Protein AF-A0A2A6DWW1-F1 (afdb_monomer_lite)

Structure (mmCIF, N/CA/C/O backbone):
data_AF-A0A2A6DWW1-F1
#
_entry.id   AF-A0A2A6DWW1-F1
#
loop_
_atom_site.group_PDB
_atom_site.id
_atom_site.type_symbol
_atom_site.label_atom_id
_atom_site.label_alt_id
_atom_site.label_comp_id
_atom_site.label_asym_id
_atom_site.label_entity_id
_atom_site.label_seq_id
_atom_site.pdbx_PDB_ins_code
_atom_site.Cartn_x
_atom_site.Cartn_y
_atom_site.Cartn_z
_atom_site.occupancy
_atom_site.B_iso_or_equiv
_atom_site.auth_seq_id
_atom_site.auth_comp_id
_atom_site.auth_asym_id
_atom_site.auth_atom_id
_atom_site.pdbx_PDB_model_num
ATOM 1 N N . MET A 1 1 ? 14.209 -1.188 26.964 1.00 27.38 1 MET A N 1
ATOM 2 C CA . MET A 1 1 ? 13.267 -0.094 26.654 1.00 27.38 1 MET A CA 1
ATOM 3 C C . MET A 1 1 ? 13.079 -0.089 25.148 1.00 27.38 1 MET A C 1
ATOM 5 O O . MET A 1 1 ? 14.026 0.228 24.441 1.00 27.38 1 MET A O 1
ATOM 9 N N . THR A 1 2 ? 11.933 -0.554 24.656 1.00 28.84 2 THR A N 1
ATOM 10 C CA . THR A 1 2 ? 11.608 -0.532 23.223 1.00 28.84 2 THR A CA 1
ATOM 11 C C . THR A 1 2 ? 10.988 0.826 22.931 1.00 28.84 2 THR A C 1
ATOM 13 O O . THR A 1 2 ? 9.906 1.120 23.433 1.00 28.84 2 THR A O 1
ATOM 16 N N . TYR A 1 3 ? 11.689 1.683 22.194 1.00 28.31 3 TYR A N 1
ATOM 17 C CA . TYR A 1 3 ? 11.130 2.955 21.747 1.00 28.31 3 TYR A CA 1
ATOM 18 C C . TYR A 1 3 ? 10.155 2.660 20.606 1.00 28.31 3 TYR A C 1
ATOM 20 O O . TYR A 1 3 ? 10.575 2.318 19.502 1.00 28.31 3 TYR A O 1
ATOM 28 N N . ILE A 1 4 ? 8.853 2.739 20.884 1.00 37.09 4 ILE A N 1
ATOM 29 C CA . ILE A 1 4 ? 7.833 2.733 19.835 1.00 37.09 4 ILE A CA 1
ATOM 30 C C . ILE A 1 4 ? 7.840 4.140 19.242 1.00 37.09 4 ILE A C 1
ATOM 32 O O . ILE A 1 4 ? 7.289 5.072 19.822 1.00 37.09 4 ILE A O 1
ATOM 36 N N . ASN A 1 5 ? 8.524 4.301 18.112 1.00 36.53 5 ASN A N 1
ATOM 37 C CA . ASN A 1 5 ? 8.425 5.520 17.324 1.00 36.53 5 ASN A CA 1
ATOM 38 C C . ASN A 1 5 ? 7.140 5.433 16.503 1.00 36.53 5 ASN A C 1
ATOM 40 O O . ASN A 1 5 ? 7.079 4.709 15.507 1.00 36.53 5 ASN A O 1
ATOM 44 N N . PHE A 1 6 ? 6.117 6.172 16.923 1.00 41.03 6 PHE A N 1
ATOM 45 C CA . PHE A 1 6 ? 4.986 6.472 16.058 1.00 41.03 6 PHE A CA 1
ATOM 46 C C . PHE A 1 6 ? 5.490 7.448 14.998 1.00 41.03 6 PHE A C 1
ATOM 48 O O . PHE A 1 6 ? 5.808 8.598 15.296 1.00 41.03 6 PHE A O 1
ATOM 55 N N . HIS A 1 7 ? 5.629 6.982 13.760 1.00 44.03 7 HIS A N 1
ATOM 56 C CA . HIS A 1 7 ? 5.678 7.922 12.648 1.00 44.03 7 HIS A CA 1
ATOM 57 C C . HIS A 1 7 ? 4.286 8.571 12.572 1.00 44.03 7 HIS A C 1
ATOM 59 O O . HIS A 1 7 ? 3.311 7.846 12.790 1.00 44.03 7 HIS A O 1
ATOM 65 N N . PRO A 1 8 ? 4.154 9.887 12.320 1.00 43.19 8 PRO A N 1
ATOM 66 C CA . PRO A 1 8 ? 2.855 10.546 12.214 1.00 43.19 8 PRO A CA 1
ATOM 67 C C . PRO A 1 8 ? 2.136 10.080 10.939 1.00 43.19 8 PRO A C 1
ATOM 69 O O . PRO A 1 8 ? 2.098 10.771 9.933 1.00 43.19 8 PRO A O 1
ATOM 72 N N . PHE A 1 9 ? 1.628 8.856 10.968 1.00 53.28 9 PHE A N 1
ATOM 73 C CA . PHE A 1 9 ? 0.635 8.322 10.056 1.00 53.28 9 PHE A CA 1
ATOM 74 C C . PHE A 1 9 ? -0.582 8.085 10.932 1.00 53.28 9 PHE A C 1
ATOM 76 O O . PHE A 1 9 ? -0.636 7.084 11.637 1.00 53.28 9 PHE A O 1
ATOM 83 N N . ALA A 1 10 ? -1.477 9.066 10.972 1.00 58.06 10 ALA A N 1
ATOM 84 C CA . ALA A 1 10 ? -2.781 8.948 11.597 1.00 58.06 10 ALA A CA 1
ATOM 85 C C . ALA A 1 10 ? -3.801 9.176 10.484 1.00 58.06 10 ALA A C 1
ATOM 87 O O . ALA A 1 10 ? -4.025 10.319 10.094 1.00 58.06 10 ALA A O 1
ATOM 88 N N . SER A 1 11 ? -4.356 8.097 9.931 1.00 62.00 11 SER A N 1
ATOM 89 C CA . SER A 1 11 ? -5.594 8.220 9.157 1.00 62.00 11 SER A CA 1
ATOM 90 C C . SER A 1 11 ? -6.763 8.148 10.134 1.00 62.00 11 SER A C 1
ATOM 92 O O . SER A 1 11 ? -6.712 7.408 11.124 1.00 62.00 11 SER A O 1
ATOM 94 N N . PHE A 1 12 ? -7.779 8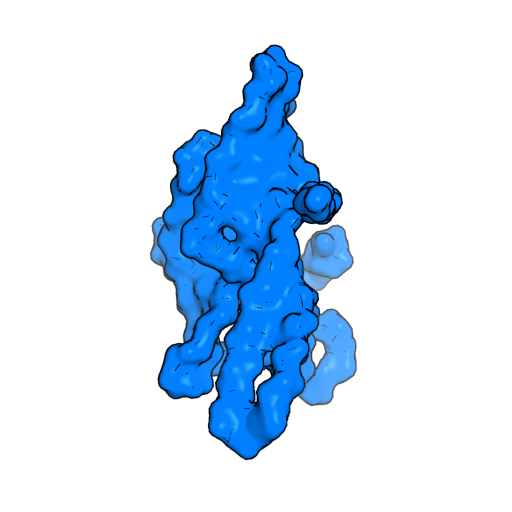.968 9.891 1.00 62.53 12 PHE A N 1
ATOM 95 C CA . PHE A 1 12 ? -8.978 9.034 10.708 1.00 62.53 12 PHE A CA 1
ATOM 96 C C . PHE A 1 12 ? -10.164 8.587 9.868 1.00 62.53 12 PHE A C 1
ATOM 98 O O . PHE A 1 12 ? -10.459 9.190 8.839 1.00 62.53 12 PHE A O 1
ATOM 105 N N . TYR A 1 13 ? -10.848 7.543 10.323 1.00 70.38 13 TYR A N 1
ATOM 106 C CA . TYR A 1 13 ? -12.074 7.071 9.696 1.00 70.38 13 TYR A CA 1
ATOM 107 C C . TYR A 1 13 ? -13.157 6.925 10.758 1.00 70.38 13 TYR A C 1
ATOM 109 O O . TYR A 1 13 ? -13.051 6.091 11.656 1.00 70.38 13 TYR A O 1
ATOM 117 N N . GLU A 1 14 ? -14.185 7.766 10.665 1.00 82.12 14 GLU A N 1
ATOM 118 C CA . GLU A 1 14 ? -15.291 7.864 11.625 1.00 82.12 14 GLU A CA 1
ATOM 119 C C . GLU A 1 14 ? -14.855 8.119 13.077 1.00 82.12 14 GLU A C 1
ATOM 121 O O . GLU A 1 14 ? -14.795 9.266 13.492 1.00 82.12 14 GLU A O 1
ATOM 126 N N . ASN A 1 15 ? -14.594 7.072 13.866 1.00 82.62 15 ASN A N 1
ATOM 127 C CA . ASN A 1 15 ? -14.126 7.153 15.258 1.00 82.62 15 ASN A CA 1
ATOM 128 C C . ASN A 1 15 ? -12.814 6.380 15.481 1.00 82.62 15 ASN A C 1
ATOM 130 O O . ASN A 1 15 ? -12.377 6.206 16.625 1.00 82.62 15 ASN A O 1
ATOM 134 N N . LEU A 1 16 ? -12.211 5.884 14.400 1.00 82.88 16 LEU A N 1
ATOM 135 C CA . LEU A 1 16 ? -11.033 5.033 14.409 1.00 82.88 16 LEU A CA 1
ATOM 136 C C . LEU A 1 16 ? -9.800 5.855 14.046 1.00 82.88 16 LEU A C 1
ATOM 138 O O . LEU A 1 16 ? -9.753 6.503 12.999 1.00 82.88 16 LEU A O 1
ATOM 142 N N . PHE A 1 17 ? -8.780 5.775 14.894 1.00 84.00 17 PHE A N 1
ATOM 143 C CA . PHE A 1 17 ? -7.445 6.258 14.568 1.00 84.00 17 PHE A CA 1
ATOM 144 C C . PHE A 1 17 ? -6.587 5.094 14.081 1.00 84.00 17 PHE A C 1
ATOM 146 O O . PHE A 1 17 ? -6.446 4.091 14.783 1.00 84.00 17 PHE A O 1
ATOM 153 N N . ILE A 1 18 ? -6.000 5.236 12.897 1.00 83.88 18 ILE A N 1
ATOM 154 C CA . ILE A 1 18 ? -5.190 4.203 12.248 1.00 83.88 18 ILE A CA 1
ATOM 155 C C . ILE A 1 18 ? -3.729 4.643 12.263 1.00 83.88 18 ILE A C 1
ATOM 157 O O . ILE A 1 18 ? -3.391 5.672 11.681 1.00 83.88 18 ILE A O 1
ATOM 161 N N . PHE A 1 19 ? -2.862 3.842 12.882 1.00 84.06 19 PHE A N 1
ATOM 162 C CA . PHE A 1 19 ? -1.429 4.101 12.988 1.00 84.06 19 PHE A CA 1
ATOM 163 C C . PHE A 1 19 ? -0.585 2.970 12.419 1.00 84.06 19 PHE A C 1
ATOM 165 O O . PHE A 1 19 ? -0.917 1.793 12.542 1.00 84.06 19 PHE A O 1
ATOM 172 N N . LEU A 1 20 ? 0.587 3.324 11.897 1.00 83.19 20 LEU A N 1
ATOM 173 C CA . LEU A 1 20 ? 1.627 2.356 11.567 1.00 83.19 20 LEU A CA 1
ATOM 174 C C . LEU A 1 20 ? 2.635 2.251 12.702 1.00 83.19 20 LEU A C 1
ATOM 176 O O . LEU A 1 20 ? 3.325 3.214 13.050 1.00 83.19 20 LEU A O 1
ATOM 180 N N . LYS A 1 21 ? 2.773 1.044 13.244 1.00 85.38 21 LYS A N 1
ATOM 181 C CA . LYS A 1 21 ? 3.811 0.735 14.217 1.00 85.38 21 LYS A CA 1
ATOM 182 C C . LYS A 1 21 ? 5.122 0.477 13.486 1.00 85.38 21 LYS A C 1
ATOM 184 O O . LYS A 1 21 ? 5.220 -0.439 12.665 1.00 85.38 21 LYS A O 1
ATOM 189 N N . ARG A 1 22 ? 6.142 1.266 13.819 1.00 82.12 22 ARG A N 1
ATOM 190 C CA . ARG A 1 22 ? 7.506 1.100 13.320 1.00 82.12 22 ARG A CA 1
ATOM 191 C C . ARG A 1 22 ? 8.406 0.582 14.435 1.00 82.12 22 ARG A C 1
ATOM 193 O O . ARG A 1 22 ? 8.411 1.127 15.537 1.00 82.12 22 ARG A O 1
ATOM 200 N N . GLU A 1 23 ? 9.184 -0.451 14.147 1.00 81.25 23 GLU A N 1
ATOM 201 C CA . GLU A 1 23 ? 10.102 -1.069 15.106 1.00 81.25 23 GLU A CA 1
ATOM 202 C C . GLU A 1 23 ? 11.516 -1.149 14.528 1.00 81.25 23 GLU A C 1
ATOM 204 O O . GLU A 1 23 ? 11.714 -1.214 13.311 1.00 81.25 23 GLU A O 1
ATOM 209 N N . SER A 1 24 ? 12.515 -1.115 15.413 1.00 74.56 24 SER A N 1
ATOM 210 C CA . SER A 1 24 ? 13.907 -1.339 15.033 1.00 74.56 24 SER A CA 1
ATOM 211 C C . SER A 1 24 ? 14.101 -2.800 14.638 1.00 74.56 24 SER A C 1
ATOM 213 O O . SER A 1 24 ? 13.887 -3.702 15.449 1.00 74.56 24 SER A O 1
ATOM 215 N N . MET A 1 25 ? 14.544 -3.024 13.411 1.00 67.56 25 MET A N 1
ATOM 216 C CA . MET A 1 25 ? 14.957 -4.317 12.898 1.00 67.56 25 MET A CA 1
ATOM 217 C C . MET A 1 25 ? 16.480 -4.427 12.924 1.00 67.56 25 MET A C 1
ATOM 219 O O . MET A 1 25 ? 17.204 -3.473 12.623 1.00 67.56 25 MET A O 1
ATOM 223 N N . HIS A 1 26 ? 16.960 -5.609 13.296 1.00 61.16 26 HIS A N 1
ATOM 224 C CA . HIS A 1 26 ? 18.376 -5.945 13.303 1.00 61.16 26 HIS A CA 1
ATOM 225 C C . HIS A 1 26 ? 18.646 -6.944 12.189 1.00 61.16 26 HIS A C 1
ATOM 227 O O . HIS A 1 26 ? 18.130 -8.059 12.224 1.00 61.16 26 HIS A O 1
ATOM 233 N N . GLU A 1 27 ? 19.468 -6.553 11.223 1.00 53.31 27 GLU A N 1
ATOM 234 C CA . GLU A 1 27 ? 19.976 -7.475 10.217 1.00 53.31 27 GLU A CA 1
ATOM 235 C C . GLU A 1 27 ? 21.439 -7.786 10.536 1.00 53.31 27 GLU A C 1
ATOM 237 O O . GLU A 1 27 ? 22.264 -6.884 10.702 1.00 53.31 27 GLU A O 1
ATOM 242 N N . PHE A 1 28 ? 21.753 -9.072 10.685 1.00 48.09 28 PHE A N 1
ATOM 243 C CA . PHE A 1 28 ? 23.118 -9.536 10.890 1.00 48.09 28 PHE A CA 1
ATOM 244 C C . PHE A 1 28 ? 23.705 -9.901 9.532 1.00 48.09 28 PHE A C 1
ATOM 246 O O . PHE A 1 28 ? 23.312 -10.902 8.936 1.00 48.09 28 PHE A O 1
ATOM 253 N N . GLN A 1 29 ? 24.658 -9.111 9.044 1.00 47.81 29 GLN A N 1
ATOM 254 C CA . GLN A 1 29 ? 25.458 -9.526 7.898 1.00 47.81 29 GLN A CA 1
ATOM 255 C C . GLN A 1 29 ? 26.644 -10.351 8.393 1.00 47.81 29 GLN A C 1
ATOM 257 O O . GLN A 1 29 ? 27.608 -9.815 8.940 1.00 47.81 29 GLN A O 1
ATOM 262 N N . ASP A 1 30 ? 26.558 -11.669 8.212 1.00 45.38 30 ASP A N 1
ATOM 263 C CA . ASP A 1 30 ? 27.684 -12.570 8.443 1.00 45.38 30 ASP A CA 1
ATOM 264 C C . ASP A 1 30 ? 28.636 -12.497 7.245 1.00 45.38 30 ASP A C 1
ATOM 266 O O . ASP A 1 30 ? 28.407 -13.076 6.178 1.00 45.38 30 ASP A O 1
ATOM 270 N N . ASN A 1 31 ? 29.685 -11.693 7.391 1.00 47.69 31 ASN A N 1
ATOM 271 C CA . ASN A 1 31 ? 30.646 -11.448 6.330 1.00 47.69 31 ASN A CA 1
ATOM 272 C C . ASN A 1 31 ? 31.681 -12.582 6.328 1.00 47.69 31 ASN A C 1
ATOM 274 O O . ASN A 1 31 ? 32.747 -12.471 6.930 1.00 47.69 31 ASN A O 1
ATOM 278 N N . LYS A 1 32 ? 31.364 -13.691 5.648 1.00 52.09 32 LYS A N 1
ATOM 279 C CA . LYS A 1 32 ? 32.125 -14.958 5.695 1.00 52.09 32 LYS A CA 1
ATOM 280 C C . LYS A 1 32 ? 33.618 -14.880 5.321 1.00 52.09 32 LYS A C 1
ATOM 282 O O . LYS A 1 32 ? 34.312 -15.875 5.487 1.00 52.09 32 LYS A O 1
ATOM 287 N N . ASN A 1 33 ? 34.129 -13.743 4.834 1.00 49.50 33 ASN A N 1
ATOM 288 C CA . ASN A 1 33 ? 35.476 -13.646 4.257 1.00 49.50 33 ASN A CA 1
ATOM 289 C C . ASN A 1 33 ? 36.429 -12.604 4.872 1.00 49.50 33 ASN A C 1
ATOM 291 O O . ASN A 1 33 ? 37.549 -12.484 4.377 1.00 49.50 33 ASN A O 1
ATOM 295 N N . ARG A 1 34 ? 36.073 -11.868 5.936 1.00 44.03 34 ARG A N 1
ATOM 296 C CA . ARG A 1 34 ? 37.025 -11.010 6.683 1.00 44.03 34 ARG A CA 1
ATOM 297 C C . ARG A 1 34 ? 36.646 -10.953 8.164 1.00 44.03 34 ARG A C 1
ATOM 299 O O . ARG A 1 34 ? 35.495 -11.203 8.489 1.00 44.03 34 ARG A O 1
ATOM 306 N N . ILE A 1 35 ? 37.636 -10.655 9.021 1.00 44.75 35 ILE A N 1
ATOM 307 C CA . ILE A 1 35 ? 37.548 -10.457 10.488 1.00 44.75 35 ILE A CA 1
ATOM 308 C C . ILE A 1 35 ? 36.124 -10.044 10.899 1.00 44.75 35 ILE A C 1
ATOM 310 O O . ILE A 1 35 ? 35.629 -9.084 10.304 1.00 44.75 35 ILE A O 1
ATOM 314 N N . PRO A 1 36 ? 35.477 -10.715 11.877 1.00 43.25 36 PRO A N 1
ATOM 315 C CA . PRO A 1 36 ? 34.067 -10.517 12.198 1.00 43.25 36 PRO A CA 1
ATOM 316 C C . PRO A 1 36 ? 33.855 -9.137 12.823 1.00 43.25 36 PRO A C 1
ATOM 318 O O . PRO A 1 36 ? 33.758 -8.970 14.036 1.00 43.25 36 PRO A O 1
ATOM 321 N N . LEU A 1 37 ? 33.797 -8.114 11.978 1.00 40.22 37 LEU A N 1
ATOM 322 C CA . LEU A 1 37 ? 33.233 -6.830 12.319 1.00 40.22 37 LEU A CA 1
ATOM 323 C C . LEU A 1 37 ? 31.723 -7.050 12.276 1.00 40.22 37 LEU A C 1
ATOM 325 O O . LEU A 1 37 ? 31.119 -7.059 11.205 1.00 40.22 37 LEU A O 1
ATOM 329 N N . ILE A 1 38 ? 31.118 -7.300 13.438 1.00 46.12 38 ILE A N 1
ATOM 330 C CA . ILE A 1 38 ? 29.659 -7.319 13.564 1.00 46.12 38 ILE A CA 1
ATOM 331 C C . ILE A 1 38 ? 29.192 -5.879 13.351 1.00 46.12 38 ILE A C 1
ATOM 333 O O . ILE A 1 38 ? 29.087 -5.091 14.292 1.00 46.12 38 ILE A O 1
ATOM 337 N N . ILE A 1 39 ? 28.946 -5.515 12.097 1.00 46.75 39 ILE A N 1
ATOM 338 C CA . ILE A 1 39 ? 28.282 -4.265 11.756 1.00 46.75 39 ILE A CA 1
ATOM 339 C C . ILE A 1 39 ? 26.804 -4.491 12.062 1.00 46.75 39 ILE A C 1
ATOM 341 O O . ILE A 1 39 ? 26.092 -5.159 11.317 1.00 46.75 39 ILE A O 1
ATOM 345 N N . ARG A 1 40 ? 26.350 -3.976 13.208 1.00 45.19 40 ARG A N 1
ATOM 346 C CA . ARG A 1 40 ? 24.920 -3.872 13.497 1.00 45.19 40 ARG A CA 1
ATOM 347 C C . ARG A 1 40 ? 24.377 -2.682 12.732 1.00 45.19 40 ARG A C 1
ATOM 349 O O . ARG A 1 40 ? 24.487 -1.550 13.198 1.00 45.19 40 ARG A O 1
ATOM 356 N N . THR A 1 41 ? 23.765 -2.939 11.589 1.00 50.38 41 THR A N 1
ATOM 357 C CA . THR A 1 41 ? 22.955 -1.915 10.941 1.00 50.38 41 THR A CA 1
ATOM 358 C C . THR A 1 41 ? 21.561 -1.959 11.558 1.00 50.38 41 THR A C 1
ATOM 360 O O . THR A 1 41 ? 20.889 -2.990 11.537 1.00 50.38 41 THR A O 1
ATOM 363 N N . ILE A 1 42 ? 21.154 -0.858 12.195 1.00 54.19 42 ILE A N 1
ATOM 364 C CA . ILE A 1 42 ? 19.796 -0.696 12.718 1.00 54.19 42 ILE A CA 1
ATOM 365 C C . ILE A 1 42 ? 18.965 -0.089 11.597 1.00 54.19 42 ILE A C 1
ATOM 367 O O . ILE A 1 42 ? 19.200 1.049 11.195 1.00 54.19 42 ILE A O 1
ATOM 371 N N . PHE A 1 43 ? 17.985 -0.843 11.117 1.00 67.94 43 PHE A N 1
ATOM 372 C CA . PHE A 1 43 ? 16.964 -0.336 10.211 1.00 67.94 43 PHE A CA 1
ATOM 373 C C . PHE A 1 43 ? 15.644 -0.230 10.967 1.00 67.94 43 PHE A C 1
ATOM 375 O O . PHE A 1 43 ? 15.462 -0.865 12.000 1.00 67.94 43 PHE A O 1
ATOM 382 N N . TYR A 1 44 ? 14.708 0.575 10.479 1.00 68.62 44 TYR A N 1
ATOM 383 C CA . TYR A 1 44 ? 13.380 0.677 11.078 1.00 68.62 44 TYR A CA 1
ATOM 384 C C . TYR A 1 44 ? 12.332 0.301 10.040 1.00 68.62 44 TYR A C 1
ATOM 386 O O . TYR A 1 44 ? 12.202 1.003 9.033 1.00 68.62 44 TYR A O 1
ATOM 394 N N . GLY A 1 45 ? 11.578 -0.762 10.311 1.00 75.19 45 GLY A N 1
ATOM 395 C CA . GLY A 1 45 ? 10.529 -1.284 9.437 1.00 75.19 45 GLY A CA 1
ATOM 396 C C . GLY A 1 45 ? 9.149 -1.138 10.067 1.00 75.19 45 GLY A C 1
ATOM 397 O O . GLY A 1 45 ? 9.016 -1.147 11.292 1.00 75.19 45 GLY A O 1
ATOM 398 N N . TYR A 1 46 ? 8.122 -0.994 9.235 1.00 82.69 46 TYR A N 1
ATOM 399 C CA . TYR A 1 46 ? 6.738 -1.074 9.696 1.00 82.69 46 TYR A CA 1
ATOM 400 C C . TYR A 1 46 ? 6.379 -2.540 9.956 1.00 82.69 46 TYR A C 1
ATOM 402 O O . TYR A 1 46 ? 6.599 -3.389 9.092 1.00 82.69 46 TYR A O 1
ATOM 410 N N . THR A 1 47 ? 5.871 -2.844 11.152 1.00 85.12 47 THR A N 1
ATOM 411 C CA . THR A 1 47 ? 5.615 -4.228 11.600 1.00 85.12 47 THR A CA 1
ATOM 412 C C . THR A 1 47 ? 4.148 -4.534 11.830 1.00 85.12 47 THR A C 1
ATOM 414 O O . THR A 1 47 ? 3.743 -5.693 11.787 1.00 85.12 47 THR A O 1
ATOM 417 N N . SER A 1 48 ? 3.331 -3.517 12.087 1.00 87.62 48 SER A N 1
ATOM 418 C CA . SER A 1 48 ? 1.897 -3.699 12.303 1.00 87.62 48 SER A CA 1
ATOM 419 C C . SER A 1 48 ? 1.120 -2.414 12.073 1.00 87.62 48 SER A C 1
ATOM 421 O O . SER A 1 48 ? 1.680 -1.317 12.121 1.00 87.62 48 SER A O 1
ATOM 423 N N . ILE A 1 49 ? -0.177 -2.581 11.851 1.00 87.19 49 ILE A N 1
ATOM 424 C CA . ILE A 1 49 ? -1.174 -1.518 11.855 1.00 87.19 49 ILE A CA 1
ATOM 425 C C . ILE A 1 49 ? -1.881 -1.563 13.211 1.00 87.19 49 ILE A C 1
ATOM 427 O O . ILE A 1 49 ? -2.222 -2.637 13.708 1.00 87.19 49 ILE A O 1
ATOM 431 N N . LEU A 1 50 ? -2.058 -0.401 13.827 1.00 88.88 50 LEU A N 1
ATOM 432 C CA . LEU A 1 50 ? -2.776 -0.214 15.080 1.00 88.88 50 LEU A CA 1
ATOM 433 C C . LEU A 1 50 ? -4.048 0.573 14.789 1.00 88.88 50 LEU A C 1
ATOM 435 O O . LEU A 1 50 ? -3.973 1.675 14.254 1.00 88.88 50 LEU A O 1
ATOM 439 N N . LEU A 1 51 ? -5.191 0.023 15.171 1.00 88.12 51 LEU A N 1
ATOM 440 C CA . LEU A 1 51 ? -6.472 0.711 15.159 1.00 88.12 51 LEU A CA 1
ATOM 441 C C . LEU A 1 51 ? -6.870 1.021 16.588 1.00 88.12 51 LEU A C 1
ATOM 443 O O . LEU A 1 51 ? -6.869 0.134 17.438 1.00 88.12 51 LEU A O 1
ATOM 447 N N . ILE A 1 52 ? -7.211 2.277 16.843 1.00 88.44 52 ILE A N 1
ATOM 448 C CA . ILE A 1 52 ? -7.693 2.737 18.140 1.00 88.44 52 ILE A CA 1
ATOM 449 C C . ILE A 1 52 ? -9.134 3.207 17.964 1.00 88.44 52 ILE A C 1
ATOM 451 O O . ILE A 1 52 ? -9.375 4.219 17.305 1.00 88.44 52 ILE A O 1
ATOM 455 N N . ASP A 1 53 ? -10.079 2.477 18.558 1.00 87.44 53 ASP A N 1
ATOM 456 C CA . ASP A 1 53 ? -11.480 2.889 18.654 1.00 87.44 53 ASP A CA 1
ATOM 457 C C . ASP A 1 53 ? -11.615 3.890 19.800 1.00 87.44 53 ASP A C 1
ATOM 459 O O . ASP A 1 53 ? -11.521 3.542 20.980 1.00 87.44 53 ASP A O 1
ATOM 463 N N . SER A 1 54 ? -11.807 5.159 19.447 1.00 84.75 54 SER A N 1
ATOM 464 C CA . SER A 1 54 ? -11.878 6.249 20.420 1.00 84.75 54 SER A CA 1
ATOM 465 C C . SER A 1 54 ? -13.137 6.233 21.286 1.00 84.75 54 SER A C 1
ATOM 467 O O . SER A 1 54 ? -13.122 6.811 22.372 1.00 84.75 54 SER A O 1
ATOM 469 N N . GLN A 1 55 ? -14.205 5.555 20.856 1.00 87.56 55 GLN A N 1
ATOM 470 C CA . GLN A 1 55 ? -15.433 5.433 21.641 1.00 87.56 55 GLN A CA 1
ATOM 471 C C . GLN A 1 55 ? -15.341 4.297 22.655 1.00 87.56 55 GLN A C 1
ATOM 473 O O . GLN A 1 55 ? -15.825 4.431 23.779 1.00 87.56 55 GLN A O 1
ATOM 478 N N . LYS A 1 56 ? -14.714 3.182 22.269 1.00 87.62 56 LYS A N 1
ATOM 479 C CA . LYS A 1 56 ? -14.577 2.000 23.135 1.00 87.62 56 LYS A CA 1
ATOM 480 C C . LYS A 1 56 ? -13.292 1.994 23.957 1.00 87.62 56 LYS A C 1
ATOM 482 O O . LYS A 1 56 ? -13.200 1.254 24.932 1.00 87.62 56 LYS A O 1
ATOM 487 N N . GLY A 1 57 ? -12.303 2.804 23.579 1.00 86.69 57 GLY A N 1
ATOM 488 C CA . GLY A 1 57 ? -10.963 2.765 24.164 1.00 86.69 57 GLY A CA 1
ATOM 489 C C . GLY A 1 57 ? -10.210 1.471 23.841 1.00 86.69 57 GLY A C 1
ATOM 490 O O . GLY A 1 57 ? -9.310 1.081 24.584 1.00 86.69 57 GLY A O 1
ATOM 491 N N . GLU A 1 58 ? -10.591 0.784 22.763 1.00 89.12 58 GLU A N 1
ATOM 492 C CA . GLU A 1 58 ? -10.008 -0.494 22.356 1.00 89.12 58 GLU A CA 1
ATOM 493 C C . GLU A 1 58 ? -8.875 -0.279 21.353 1.00 89.12 58 GLU A C 1
ATOM 495 O O . GLU A 1 58 ? -8.957 0.578 20.473 1.00 89.12 58 GLU A O 1
ATOM 500 N N . ILE A 1 59 ? -7.816 -1.083 21.480 1.00 89.75 59 ILE A N 1
ATOM 501 C CA . ILE A 1 59 ? -6.700 -1.108 20.534 1.00 89.75 59 ILE A CA 1
ATOM 502 C C . ILE A 1 59 ? -6.688 -2.469 19.849 1.00 89.75 59 ILE A C 1
ATOM 504 O O . ILE A 1 59 ? -6.515 -3.501 20.499 1.00 89.75 59 ILE A O 1
ATOM 508 N N . ILE A 1 60 ? -6.824 -2.460 18.529 1.00 89.31 60 ILE A N 1
ATOM 509 C CA . ILE A 1 60 ? -6.716 -3.634 17.668 1.00 89.31 60 ILE A CA 1
ATOM 510 C C . ILE A 1 60 ? -5.384 -3.542 16.927 1.00 89.31 60 ILE A C 1
ATOM 512 O O . ILE A 1 60 ? -5.037 -2.498 16.379 1.00 89.31 60 ILE A O 1
ATOM 516 N N . GLN A 1 61 ? -4.616 -4.629 16.913 1.00 90.44 61 GLN A N 1
ATOM 517 C CA . GLN A 1 61 ? -3.332 -4.681 16.221 1.00 90.44 61 GLN A CA 1
ATOM 518 C C . GLN A 1 61 ? -3.356 -5.750 15.134 1.00 90.44 61 GLN A C 1
ATOM 520 O O . GLN A 1 61 ? -3.545 -6.932 15.418 1.00 90.44 61 GLN A O 1
ATOM 525 N N . PHE A 1 62 ? -3.063 -5.337 13.904 1.00 89.69 62 PHE A N 1
ATOM 526 C CA . PHE A 1 62 ? -2.892 -6.229 12.768 1.00 89.69 62 PHE A CA 1
ATOM 527 C C . PHE A 1 62 ? -1.405 -6.349 12.410 1.00 89.69 62 PHE A C 1
ATOM 529 O O . PHE A 1 62 ? -0.794 -5.362 11.987 1.00 89.69 62 PHE A O 1
ATOM 536 N N . PRO A 1 63 ? -0.773 -7.524 12.585 1.00 87.12 63 PRO A N 1
ATOM 537 C CA . PRO A 1 63 ? 0.610 -7.722 12.172 1.00 87.12 63 PRO A CA 1
ATOM 538 C C . PRO A 1 63 ? 0.721 -7.700 10.645 1.00 87.12 63 PRO A C 1
ATOM 540 O O . PRO A 1 63 ? 0.001 -8.417 9.945 1.00 87.12 63 PRO A O 1
ATOM 543 N N . LEU A 1 64 ? 1.661 -6.911 10.122 1.00 83.94 64 LEU A N 1
ATOM 544 C CA . LEU A 1 64 ? 1.955 -6.912 8.694 1.00 83.94 64 LEU A CA 1
ATOM 545 C C . LEU A 1 64 ? 2.679 -8.212 8.344 1.00 83.94 64 LEU A C 1
ATOM 547 O O . LEU A 1 64 ? 3.732 -8.531 8.894 1.00 83.94 64 LEU A O 1
ATOM 551 N N . ARG A 1 65 ? 2.131 -8.965 7.386 1.00 82.81 65 ARG A N 1
ATOM 552 C CA . ARG A 1 65 ? 2.742 -10.220 6.909 1.00 82.81 65 ARG A CA 1
ATOM 553 C C . ARG A 1 65 ? 4.048 -9.990 6.151 1.00 82.81 65 ARG A C 1
ATOM 555 O O . ARG A 1 65 ? 4.814 -10.927 5.935 1.00 82.81 65 ARG A O 1
ATOM 562 N N . ARG A 1 66 ? 4.275 -8.762 5.685 1.00 84.56 66 ARG A N 1
ATOM 563 C CA . ARG A 1 66 ? 5.423 -8.364 4.874 1.00 84.56 66 ARG A CA 1
ATOM 564 C C . ARG A 1 66 ? 5.887 -6.982 5.314 1.00 84.56 66 ARG A C 1
ATOM 566 O O . ARG A 1 66 ? 5.057 -6.143 5.642 1.00 84.56 66 ARG A O 1
ATOM 573 N N . VAL A 1 67 ? 7.196 -6.749 5.296 1.00 83.75 67 VAL A N 1
ATOM 574 C CA . VAL A 1 67 ? 7.770 -5.444 5.647 1.00 83.75 67 VAL A CA 1
ATOM 575 C C . VAL A 1 67 ? 7.700 -4.536 4.416 1.00 83.75 67 VAL A C 1
ATOM 577 O O . VAL A 1 67 ? 8.355 -4.846 3.418 1.00 83.75 67 VAL A O 1
ATOM 580 N N . PRO A 1 68 ? 6.908 -3.453 4.444 1.00 84.62 68 PRO A N 1
ATOM 581 C CA . PRO A 1 68 ? 6.785 -2.556 3.306 1.00 84.62 68 PRO A CA 1
ATOM 582 C C . PRO A 1 68 ? 8.044 -1.701 3.138 1.00 84.62 68 PRO A C 1
ATOM 584 O O . PRO A 1 68 ? 8.659 -1.275 4.118 1.00 84.62 68 PRO A O 1
ATOM 587 N N . ASN A 1 69 ? 8.412 -1.420 1.887 1.00 79.44 69 ASN A N 1
ATOM 588 C CA . ASN A 1 69 ? 9.480 -0.476 1.562 1.00 79.44 69 ASN A CA 1
ATOM 589 C C . ASN A 1 69 ? 8.996 0.974 1.641 1.00 79.44 69 ASN A C 1
ATOM 591 O O . ASN A 1 69 ? 9.742 1.848 2.072 1.00 79.44 69 ASN A O 1
ATOM 595 N N . PHE A 1 70 ? 7.750 1.210 1.244 1.00 77.88 70 PHE A N 1
ATOM 596 C CA . PHE A 1 70 ? 7.066 2.493 1.317 1.00 77.88 70 PHE A CA 1
ATOM 597 C C . PHE A 1 70 ? 5.574 2.254 1.520 1.00 77.88 70 PHE A C 1
ATOM 599 O O . PHE A 1 70 ? 5.062 1.153 1.292 1.00 77.88 70 PHE A O 1
ATOM 606 N N . VAL A 1 71 ? 4.902 3.285 2.010 1.00 81.62 71 VAL A N 1
ATOM 607 C CA . VAL A 1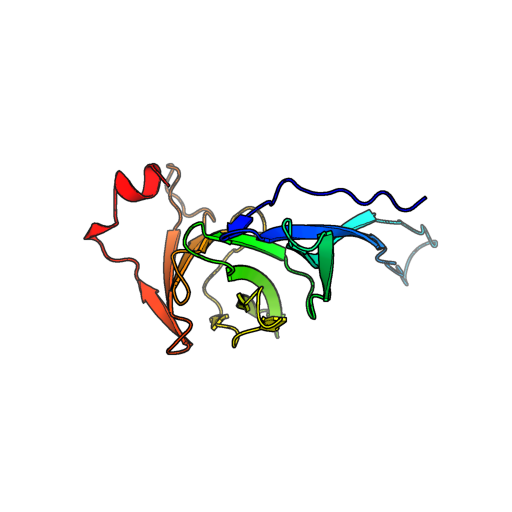 71 ? 3.558 3.203 2.563 1.00 81.62 71 VAL A CA 1
ATOM 608 C C . VAL A 1 71 ? 2.786 4.467 2.208 1.00 81.62 71 VAL A C 1
ATOM 610 O O . VAL A 1 71 ? 3.386 5.536 2.108 1.00 81.62 71 VAL A O 1
ATOM 613 N N . SER A 1 72 ? 1.480 4.343 2.019 1.00 81.62 72 SER A N 1
ATOM 614 C CA . SER A 1 72 ? 0.577 5.438 1.688 1.00 81.62 72 SER A CA 1
ATOM 615 C C . SER A 1 72 ? -0.793 5.208 2.316 1.00 81.62 72 SER A C 1
ATOM 617 O O . SER A 1 72 ? -1.214 4.072 2.545 1.00 81.62 72 SER A O 1
ATOM 619 N N . THR A 1 73 ? -1.479 6.299 2.616 1.00 76.81 73 THR A N 1
ATOM 620 C CA . THR A 1 73 ? -2.829 6.310 3.176 1.00 76.81 73 THR A CA 1
ATOM 621 C C . THR A 1 73 ? -3.746 7.079 2.248 1.00 76.81 73 THR A C 1
ATOM 623 O O . THR A 1 73 ? -3.289 7.889 1.446 1.00 76.81 73 THR A O 1
ATOM 626 N N . THR A 1 74 ? -5.040 6.858 2.405 1.00 76.19 74 THR A N 1
ATOM 627 C CA . THR A 1 74 ? -6.070 7.650 1.745 1.00 76.19 74 THR A CA 1
ATOM 628 C C . THR A 1 74 ? -6.996 8.271 2.786 1.00 76.19 74 THR A C 1
ATOM 630 O O . THR A 1 74 ? -7.156 7.741 3.888 1.00 76.19 74 THR A O 1
ATOM 633 N N . GLU A 1 75 ? -7.566 9.424 2.446 1.00 74.31 75 GLU A N 1
ATOM 634 C CA . GLU A 1 75 ? -8.547 10.135 3.273 1.00 74.31 75 GLU A CA 1
ATOM 635 C C . GLU A 1 75 ? -9.968 9.596 3.079 1.00 74.31 75 GLU A C 1
ATOM 637 O O . GLU A 1 75 ? -10.864 9.876 3.872 1.00 74.31 75 GLU A O 1
ATOM 642 N N . THR A 1 76 ? -10.195 8.820 2.021 1.00 77.19 76 THR A N 1
ATOM 643 C CA . THR A 1 76 ? -11.532 8.369 1.625 1.00 77.19 76 THR A CA 1
ATOM 644 C C . THR A 1 76 ? -11.997 7.125 2.377 1.00 77.19 76 THR A C 1
ATOM 646 O O . THR A 1 76 ? -13.172 6.767 2.290 1.00 77.19 76 THR A O 1
ATOM 649 N N . GLY A 1 77 ? -11.119 6.484 3.155 1.00 81.19 77 GLY A N 1
ATOM 650 C CA . GLY A 1 77 ? -11.512 5.359 3.990 1.00 81.19 77 GLY A CA 1
ATOM 651 C C . GLY A 1 77 ? -10.374 4.642 4.710 1.00 81.19 77 GLY A C 1
ATOM 652 O O . GLY A 1 77 ? -9.227 5.093 4.697 1.00 81.19 77 GLY A O 1
ATOM 653 N N . PRO A 1 78 ? -10.687 3.515 5.371 1.00 85.62 78 PRO A N 1
ATOM 654 C CA . PRO A 1 78 ? -9.780 2.799 6.261 1.00 85.62 78 PRO A CA 1
ATOM 655 C C . PRO A 1 78 ? -8.840 1.869 5.478 1.00 85.62 78 PRO A C 1
ATOM 657 O O . PRO A 1 78 ? -8.644 0.709 5.842 1.00 85.62 78 PRO A O 1
ATOM 660 N N . TRP A 1 79 ? -8.269 2.365 4.382 1.00 86.06 79 TRP A N 1
ATOM 661 C CA . TRP A 1 79 ? -7.396 1.592 3.506 1.00 86.06 79 TRP A CA 1
ATOM 662 C C . TRP A 1 79 ? -5.961 2.070 3.610 1.00 86.06 79 TRP A C 1
ATOM 664 O O . TRP A 1 79 ? -5.655 3.256 3.766 1.00 86.06 79 TRP A O 1
ATOM 674 N N . PHE A 1 80 ? -5.067 1.101 3.515 1.00 86.94 80 PHE A N 1
ATOM 675 C CA . PHE A 1 80 ? -3.644 1.307 3.611 1.00 86.94 80 PHE A CA 1
ATOM 676 C C . PHE A 1 80 ? -2.953 0.691 2.404 1.00 86.94 80 PHE A C 1
ATOM 678 O O . PHE A 1 80 ? -3.089 -0.499 2.135 1.00 86.94 80 PHE A O 1
ATOM 685 N N . TYR A 1 81 ? -2.173 1.491 1.692 1.00 87.06 81 TYR A N 1
ATOM 686 C CA . TYR A 1 81 ? -1.466 1.058 0.500 1.00 87.06 81 TYR A CA 1
ATOM 687 C C . TYR A 1 81 ? 0.014 0.916 0.801 1.00 87.06 81 TYR A C 1
ATOM 689 O O . TYR A 1 81 ? 0.616 1.770 1.454 1.00 87.06 81 TYR A O 1
ATOM 697 N N . TYR A 1 82 ? 0.639 -0.149 0.314 1.00 87.12 82 TYR A N 1
ATOM 698 C CA . TYR A 1 82 ? 2.069 -0.329 0.517 1.00 87.12 82 TYR A CA 1
ATOM 699 C C . TYR A 1 82 ? 2.745 -1.062 -0.628 1.00 87.12 82 TYR A C 1
ATOM 701 O O . TYR A 1 82 ? 2.148 -1.890 -1.316 1.00 87.12 82 TYR A O 1
ATOM 709 N N . GLY A 1 83 ? 4.025 -0.750 -0.816 1.00 85.56 83 GLY A N 1
ATOM 710 C CA . GLY A 1 83 ? 4.849 -1.328 -1.865 1.00 85.56 83 GLY A CA 1
ATOM 711 C C . GLY A 1 83 ? 6.029 -2.120 -1.322 1.00 85.56 83 GLY A C 1
ATOM 712 O O . GLY A 1 83 ? 6.604 -1.791 -0.279 1.00 85.56 83 GLY A O 1
ATOM 713 N N . ILE A 1 84 ? 6.400 -3.173 -2.048 1.00 86.00 84 ILE A N 1
ATOM 714 C CA . ILE A 1 84 ? 7.566 -4.011 -1.771 1.00 86.00 84 ILE A CA 1
ATOM 715 C C . ILE A 1 84 ? 8.367 -4.209 -3.050 1.00 86.00 84 ILE A C 1
ATOM 717 O O . ILE A 1 84 ? 7.858 -4.739 -4.039 1.00 86.00 84 ILE A O 1
ATOM 721 N N . PHE A 1 85 ? 9.650 -3.874 -2.995 1.00 82.06 85 PHE A N 1
ATOM 722 C CA . PHE A 1 85 ? 10.607 -4.193 -4.040 1.00 82.06 85 PHE A CA 1
ATOM 723 C C . PHE A 1 85 ? 11.149 -5.600 -3.847 1.00 82.06 85 PHE A C 1
ATOM 725 O O . PHE A 1 85 ? 11.645 -5.963 -2.779 1.00 82.06 85 PHE A O 1
ATOM 732 N N . ARG A 1 86 ? 11.079 -6.399 -4.908 1.00 82.69 86 ARG A N 1
ATOM 733 C CA . ARG A 1 86 ? 11.690 -7.72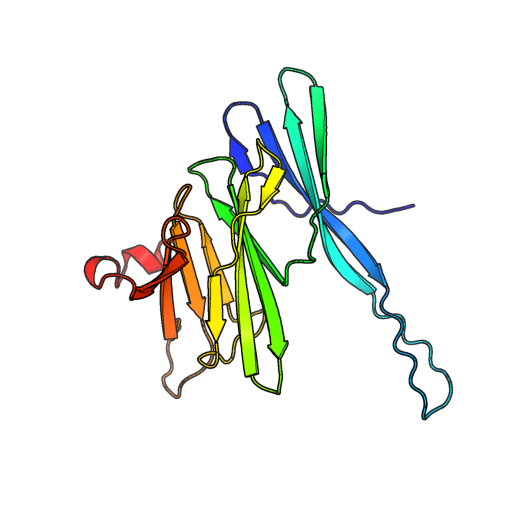5 -4.971 1.00 82.69 86 ARG A CA 1
ATOM 734 C C . ARG A 1 86 ? 12.594 -7.815 -6.182 1.00 82.69 86 ARG A C 1
ATOM 736 O O . ARG A 1 86 ? 12.335 -7.199 -7.208 1.00 82.69 86 ARG A O 1
ATOM 743 N N . ILE A 1 87 ? 13.661 -8.592 -6.051 1.00 81.19 87 ILE A N 1
ATOM 744 C CA . ILE A 1 87 ? 14.560 -8.897 -7.160 1.00 81.19 87 ILE A CA 1
ATOM 745 C C . ILE A 1 87 ? 14.473 -10.397 -7.397 1.00 81.19 87 ILE A C 1
ATOM 747 O O . ILE A 1 87 ? 14.938 -11.181 -6.573 1.00 81.19 87 ILE A O 1
ATOM 751 N N . ASN A 1 88 ? 13.878 -10.783 -8.522 1.00 77.75 88 ASN A N 1
ATOM 752 C CA . ASN A 1 88 ? 13.747 -12.173 -8.941 1.00 77.75 88 ASN A CA 1
ATOM 753 C C . ASN A 1 88 ? 14.536 -12.348 -10.241 1.00 77.75 88 ASN A C 1
ATOM 755 O O . ASN A 1 88 ? 14.233 -11.690 -11.229 1.00 77.75 88 ASN A O 1
ATOM 759 N N . ASN A 1 89 ? 15.547 -13.222 -10.264 1.00 81.00 89 ASN A N 1
ATOM 760 C CA . ASN A 1 89 ? 16.352 -13.496 -11.467 1.00 81.00 89 ASN A CA 1
ATOM 761 C C . ASN A 1 89 ? 16.908 -12.225 -12.153 1.00 81.00 89 ASN A C 1
ATOM 763 O O . ASN A 1 89 ? 16.865 -12.106 -13.373 1.00 81.00 89 ASN A O 1
ATOM 767 N N . ASN A 1 90 ? 17.417 -11.269 -11.366 1.00 77.31 90 ASN A N 1
ATOM 768 C CA . ASN A 1 90 ? 17.880 -9.937 -11.803 1.00 77.31 90 ASN A CA 1
ATOM 769 C C . ASN A 1 90 ? 16.798 -8.987 -12.347 1.00 77.31 90 ASN A C 1
ATOM 771 O O . ASN A 1 90 ? 17.119 -7.855 -12.704 1.00 77.31 90 ASN A O 1
ATOM 775 N N . ILE A 1 91 ? 15.530 -9.392 -12.360 1.00 74.31 91 ILE A N 1
ATOM 776 C CA . ILE A 1 91 ? 14.407 -8.520 -12.692 1.00 74.31 91 ILE A CA 1
ATOM 777 C C . ILE A 1 91 ? 13.912 -7.877 -11.398 1.00 74.31 91 ILE A C 1
ATOM 779 O O . ILE A 1 91 ? 13.608 -8.563 -10.417 1.00 74.31 91 ILE A O 1
ATOM 783 N N . LYS A 1 92 ? 13.873 -6.543 -11.384 1.00 77.25 92 LYS A N 1
ATOM 784 C CA . LYS A 1 92 ? 13.260 -5.775 -10.300 1.00 77.25 92 LYS A CA 1
ATOM 785 C C . LYS A 1 92 ? 11.750 -5.763 -10.502 1.00 77.25 92 LYS A C 1
ATOM 787 O O . LYS A 1 92 ? 11.276 -5.353 -11.558 1.00 77.25 92 LYS A O 1
ATOM 792 N N . ASN A 1 93 ? 11.034 -6.177 -9.466 1.00 81.25 93 ASN A N 1
ATOM 793 C CA . ASN A 1 93 ? 9.584 -6.221 -9.418 1.00 81.25 93 ASN A CA 1
ATOM 794 C C . ASN A 1 93 ? 9.096 -5.330 -8.283 1.00 81.25 93 ASN A C 1
ATOM 796 O O . ASN A 1 93 ? 9.583 -5.434 -7.150 1.00 81.25 93 ASN A O 1
ATOM 800 N N . LEU A 1 94 ? 8.110 -4.491 -8.573 1.00 82.94 94 LEU A N 1
ATOM 801 C CA . LEU A 1 94 ? 7.359 -3.776 -7.553 1.00 82.94 94 LEU A CA 1
ATOM 802 C C . LEU A 1 94 ? 6.043 -4.515 -7.308 1.00 82.94 94 LEU A C 1
ATOM 804 O O . LEU A 1 94 ? 5.242 -4.691 -8.220 1.00 82.94 94 LEU A O 1
ATOM 808 N N . HIS A 1 95 ? 5.840 -4.958 -6.071 1.00 87.56 95 HIS A N 1
ATOM 809 C CA . HIS A 1 95 ? 4.585 -5.537 -5.607 1.00 87.56 95 HIS A CA 1
ATOM 810 C C . HIS A 1 95 ? 3.823 -4.501 -4.795 1.00 87.56 95 HIS A C 1
ATOM 812 O O . HIS A 1 95 ? 4.383 -3.953 -3.845 1.00 87.56 95 HIS A O 1
ATOM 818 N N . ILE A 1 96 ? 2.558 -4.278 -5.123 1.00 88.19 96 ILE A N 1
ATOM 819 C CA . ILE A 1 96 ? 1.739 -3.241 -4.494 1.00 88.19 96 ILE A CA 1
ATOM 820 C C . ILE A 1 96 ? 0.498 -3.883 -3.927 1.00 88.19 96 ILE A C 1
ATOM 822 O O . ILE A 1 96 ? -0.155 -4.676 -4.597 1.00 88.19 96 ILE A O 1
ATOM 826 N N . TYR A 1 97 ? 0.210 -3.541 -2.684 1.00 90.19 97 TYR A N 1
ATOM 827 C CA . TYR A 1 97 ? -0.823 -4.149 -1.874 1.00 90.19 97 TYR A CA 1
ATOM 828 C C . TYR A 1 97 ? -1.766 -3.067 -1.356 1.00 90.19 97 TYR A C 1
ATOM 830 O O . TYR A 1 97 ? -1.352 -1.926 -1.129 1.00 90.19 97 TYR A O 1
ATOM 838 N N . CYS A 1 98 ? -3.014 -3.464 -1.134 1.00 90.19 98 CYS A N 1
ATOM 839 C CA . CYS A 1 98 ? -4.019 -2.683 -0.432 1.00 90.19 98 CYS A CA 1
ATOM 840 C C . CYS A 1 98 ? -4.486 -3.497 0.775 1.00 90.19 98 CYS A C 1
ATOM 842 O O . CYS A 1 98 ? -4.886 -4.652 0.634 1.00 90.19 98 CYS A O 1
ATOM 844 N N . PHE A 1 99 ? -4.406 -2.904 1.955 1.00 89.38 99 PHE A N 1
ATOM 845 C CA . PHE A 1 99 ? -4.798 -3.502 3.216 1.00 89.38 99 PHE A CA 1
ATOM 846 C C . PHE A 1 99 ? -6.049 -2.808 3.743 1.00 89.38 99 PHE A C 1
ATOM 848 O O . PHE A 1 99 ? -6.089 -1.581 3.858 1.00 89.38 99 PHE A O 1
ATOM 855 N N . ASP A 1 100 ? -7.049 -3.600 4.098 1.00 89.31 100 ASP A N 1
ATOM 856 C CA . ASP A 1 100 ? -8.262 -3.135 4.752 1.00 89.31 100 ASP A CA 1
ATOM 857 C C . ASP A 1 100 ? -8.056 -3.142 6.270 1.00 89.31 100 ASP A C 1
ATOM 859 O O . ASP A 1 100 ? -7.894 -4.186 6.906 1.00 89.31 100 ASP A O 1
ATOM 863 N N . CYS A 1 101 ? -8.055 -1.948 6.859 1.00 85.81 101 CYS A N 1
ATOM 864 C CA . CYS A 1 101 ? -7.786 -1.764 8.278 1.00 85.81 101 CYS A CA 1
ATOM 865 C C . CYS A 1 101 ? -8.939 -2.237 9.172 1.00 85.81 101 CYS A C 1
ATOM 867 O O . CYS A 1 101 ? -8.713 -2.464 10.356 1.00 85.81 101 CYS A O 1
ATOM 869 N N . LEU A 1 102 ? -10.154 -2.408 8.646 1.00 84.62 102 LEU A N 1
ATOM 870 C CA . LEU A 1 102 ? -11.295 -2.890 9.428 1.00 84.62 102 LEU A CA 1
ATOM 871 C C . LEU A 1 102 ? -11.303 -4.412 9.537 1.00 84.62 102 LEU A C 1
ATOM 873 O O . LEU A 1 102 ? -11.565 -4.963 10.605 1.00 84.62 102 LEU A O 1
ATOM 877 N N . THR A 1 103 ? -11.025 -5.088 8.426 1.00 86.50 103 THR A N 1
ATOM 878 C CA . THR A 1 103 ? -11.081 -6.553 8.338 1.00 86.50 103 THR A CA 1
ATOM 879 C C . THR A 1 103 ? -9.734 -7.207 8.633 1.00 86.50 103 THR A C 1
ATOM 881 O O . THR A 1 103 ? -9.675 -8.379 9.006 1.00 86.50 103 THR A O 1
ATOM 884 N N . GLY A 1 104 ? -8.642 -6.453 8.502 1.00 85.75 104 GLY A N 1
ATOM 885 C CA . GLY A 1 104 ? -7.286 -6.975 8.581 1.00 85.75 104 GLY A CA 1
ATOM 886 C C . GLY A 1 104 ? -6.868 -7.760 7.333 1.00 85.75 104 GLY A C 1
ATOM 887 O O . GLY A 1 104 ? -5.886 -8.511 7.380 1.00 85.75 104 GLY A O 1
ATOM 888 N N . GLU A 1 105 ? -7.631 -7.646 6.243 1.00 87.62 105 GLU A N 1
ATOM 889 C CA . GLU A 1 105 ? -7.380 -8.358 4.997 1.00 87.62 105 GLU A CA 1
ATOM 890 C C . GLU A 1 105 ? -6.400 -7.607 4.095 1.00 87.62 105 GLU A C 1
ATOM 892 O O . GLU A 1 105 ? -6.430 -6.389 3.949 1.00 87.62 105 GLU A O 1
ATOM 897 N N . ASP A 1 106 ? -5.522 -8.375 3.458 1.00 87.06 106 ASP A N 1
ATOM 898 C CA . ASP A 1 106 ? -4.498 -7.895 2.537 1.00 87.06 106 ASP A CA 1
ATOM 899 C C . ASP A 1 106 ? -4.894 -8.344 1.129 1.00 87.06 106 ASP A C 1
ATOM 901 O O . ASP A 1 106 ? -4.880 -9.546 0.833 1.00 87.06 106 ASP A O 1
ATOM 905 N N . ARG A 1 107 ? -5.306 -7.398 0.282 1.00 85.44 107 ARG A N 1
ATOM 906 C CA . ARG A 1 107 ? -5.746 -7.682 -1.087 1.00 85.44 107 ARG A CA 1
ATOM 907 C C . ARG A 1 107 ? -4.573 -8.127 -1.957 1.00 85.44 107 ARG A C 1
ATOM 909 O O . ARG A 1 107 ? -3.404 -7.861 -1.668 1.00 85.44 107 ARG A O 1
ATOM 916 N N . THR A 1 108 ? -4.907 -8.838 -3.034 1.00 80.12 108 THR A N 1
ATOM 917 C CA . THR A 1 108 ? -3.936 -9.397 -3.979 1.00 80.12 108 THR A CA 1
ATOM 918 C C . THR A 1 108 ? -2.969 -8.330 -4.479 1.00 80.12 108 THR A C 1
ATOM 920 O O . THR A 1 108 ? -3.359 -7.211 -4.802 1.00 80.12 108 THR A O 1
ATOM 923 N N . ALA A 1 109 ? -1.693 -8.707 -4.550 1.00 81.50 109 ALA A N 1
ATOM 924 C CA . ALA A 1 109 ? -0.648 -7.815 -5.008 1.00 81.50 109 ALA A CA 1
ATOM 925 C C . ALA A 1 109 ? -0.736 -7.592 -6.517 1.00 81.50 109 ALA A C 1
ATOM 927 O O . ALA A 1 109 ? -0.783 -8.562 -7.276 1.00 81.50 109 ALA A O 1
ATOM 928 N N . ILE A 1 110 ? -0.615 -6.342 -6.945 1.00 85.56 110 ILE A N 1
ATOM 929 C CA . ILE A 1 110 ? -0.346 -6.015 -8.344 1.00 85.56 110 ILE A CA 1
ATOM 930 C C . ILE A 1 110 ? 1.165 -5.975 -8.531 1.00 85.56 110 ILE A C 1
ATOM 932 O O . ILE A 1 110 ? 1.889 -5.373 -7.732 1.00 85.56 110 ILE A O 1
ATOM 936 N N . VAL A 1 111 ? 1.646 -6.702 -9.540 1.00 84.88 111 VAL A N 1
ATOM 937 C CA . VAL A 1 111 ? 3.075 -6.888 -9.805 1.00 84.88 111 VAL A CA 1
ATOM 938 C C . VAL A 1 111 ? 3.449 -6.127 -11.062 1.00 84.88 111 VAL A C 1
ATOM 940 O O . VAL A 1 111 ? 2.910 -6.382 -12.134 1.00 84.88 111 VAL A O 1
ATOM 943 N N . ILE A 1 112 ? 4.396 -5.209 -10.919 1.00 78.75 112 ILE A N 1
ATOM 944 C CA . ILE A 1 112 ? 4.949 -4.427 -12.018 1.00 78.75 112 ILE A CA 1
ATOM 945 C C . ILE A 1 112 ? 6.369 -4.934 -12.260 1.00 78.75 112 ILE A C 1
ATOM 947 O O . ILE A 1 112 ? 7.249 -4.766 -11.410 1.00 78.75 112 ILE A O 1
ATOM 951 N N . GLU A 1 113 ? 6.568 -5.601 -13.396 1.00 74.81 113 GLU A N 1
ATOM 952 C CA . GLU A 1 113 ? 7.840 -6.213 -13.789 1.00 74.81 113 GLU A CA 1
ATOM 953 C C . GLU A 1 113 ? 8.646 -5.301 -14.717 1.00 74.81 113 GLU A C 1
ATOM 955 O O . GLU A 1 113 ? 8.104 -4.683 -15.628 1.00 74.81 113 GLU A O 1
ATOM 960 N N . GLY A 1 114 ? 9.971 -5.286 -14.547 1.00 59.09 114 GLY A N 1
ATOM 961 C CA . GLY A 1 114 ? 10.911 -4.950 -15.624 1.00 59.09 114 GLY A CA 1
ATOM 962 C C . GLY A 1 114 ? 10.945 -3.499 -16.121 1.00 59.09 114 GLY A C 1
ATOM 963 O O . GLY A 1 114 ? 11.806 -3.178 -16.934 1.00 59.09 114 GLY A O 1
ATOM 964 N N . THR A 1 115 ? 10.082 -2.607 -15.640 1.00 49.31 115 THR A N 1
ATOM 965 C CA . THR A 1 115 ? 9.971 -1.239 -16.174 1.00 49.31 115 THR A CA 1
ATOM 966 C C . THR A 1 115 ? 10.740 -0.174 -15.399 1.00 49.31 115 THR A C 1
ATOM 968 O O . THR A 1 115 ? 10.780 0.968 -15.845 1.00 49.31 115 THR A O 1
ATOM 971 N N . CYS A 1 116 ? 11.338 -0.493 -14.247 1.00 49.12 116 CYS A N 1
ATOM 972 C CA . CYS A 1 116 ? 11.572 0.562 -13.267 1.00 49.12 116 CYS A CA 1
ATOM 973 C C . CYS A 1 116 ? 12.936 0.527 -12.578 1.00 49.12 116 CYS A C 1
ATOM 975 O O . CYS A 1 116 ? 13.379 -0.463 -11.986 1.00 49.12 116 CYS A O 1
ATOM 977 N N . THR A 1 117 ? 13.559 1.697 -12.580 1.00 55.56 117 THR A N 1
ATOM 978 C CA . THR A 1 117 ? 14.698 2.089 -11.753 1.00 55.56 117 THR A CA 1
ATOM 979 C C . THR A 1 117 ? 14.278 2.433 -10.324 1.00 55.56 117 THR A C 1
ATOM 981 O O . THR A 1 117 ? 15.035 3.113 -9.646 1.00 55.56 117 THR A O 1
ATOM 984 N N . PHE A 1 118 ? 13.127 1.941 -9.845 1.00 57.66 118 PHE A N 1
ATOM 985 C CA . PHE A 1 118 ? 12.576 2.258 -8.530 1.00 57.66 118 PHE A CA 1
ATOM 986 C C . PHE A 1 118 ? 13.610 2.081 -7.403 1.00 57.66 118 PHE A C 1
ATOM 988 O O . PHE A 1 118 ? 13.896 0.970 -6.936 1.00 57.66 118 PHE A O 1
ATOM 995 N N . GLY A 1 119 ? 14.187 3.190 -6.954 1.00 53.38 119 GLY A N 1
ATOM 996 C CA . GLY A 1 119 ? 14.670 3.321 -5.594 1.00 53.38 119 GLY A CA 1
ATOM 997 C C . GLY A 1 119 ? 13.478 3.558 -4.672 1.00 53.38 119 GLY A C 1
ATOM 998 O O . GLY A 1 119 ? 12.472 4.135 -5.077 1.00 53.38 119 GLY A O 1
ATOM 999 N N . VAL A 1 120 ? 13.597 3.166 -3.401 1.00 50.44 120 VAL A N 1
ATOM 1000 C CA . VAL A 1 120 ? 12.595 3.493 -2.364 1.00 50.44 120 VAL A CA 1
ATOM 1001 C C . VAL A 1 120 ? 12.351 5.004 -2.268 1.00 50.44 120 VAL A C 1
ATOM 1003 O O . VA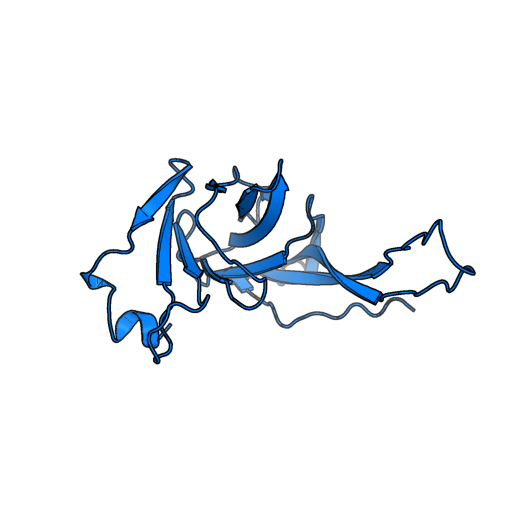L A 1 120 ? 11.258 5.427 -1.919 1.00 50.44 120 VAL A O 1
ATOM 1006 N N . LEU A 1 121 ? 13.364 5.809 -2.599 1.00 52.50 121 LEU A N 1
ATOM 1007 C CA . LEU A 1 121 ? 13.293 7.269 -2.600 1.00 52.50 121 LEU A CA 1
ATOM 1008 C C . LEU A 1 121 ? 12.636 7.850 -3.860 1.00 52.50 121 LEU A C 1
ATOM 1010 O O . LEU A 1 121 ? 12.271 9.019 -3.846 1.00 52.50 121 LEU A O 1
ATOM 1014 N N . ASP A 1 122 ? 12.479 7.043 -4.912 1.00 61.44 122 ASP A N 1
ATOM 1015 C CA . ASP A 1 122 ? 12.044 7.502 -6.233 1.00 61.44 122 ASP A CA 1
ATOM 1016 C C . ASP A 1 122 ? 10.603 7.092 -6.562 1.00 61.44 122 ASP A C 1
ATOM 1018 O O . ASP A 1 122 ? 10.118 7.351 -7.656 1.00 61.44 122 ASP A O 1
ATOM 1022 N N . THR A 1 123 ? 9.907 6.410 -5.648 1.00 67.06 123 THR A N 1
ATOM 1023 C CA . THR A 1 123 ? 8.536 5.930 -5.881 1.00 67.06 123 THR A CA 1
ATOM 1024 C C . THR A 1 123 ? 7.565 6.609 -4.930 1.00 67.06 123 THR A C 1
ATOM 1026 O O . THR A 1 123 ? 7.661 6.431 -3.716 1.00 67.06 123 THR A O 1
ATOM 1029 N N . LEU A 1 124 ? 6.604 7.347 -5.481 1.00 73.38 124 LEU A N 1
ATOM 1030 C CA . LEU A 1 124 ? 5.473 7.894 -4.739 1.00 73.38 124 LEU A CA 1
ATOM 1031 C C . LEU A 1 124 ? 4.229 7.045 -5.016 1.00 73.38 124 LEU A C 1
ATOM 1033 O O . LEU A 1 124 ? 3.919 6.730 -6.164 1.00 73.38 124 LEU A O 1
ATOM 1037 N N . LEU A 1 125 ? 3.523 6.678 -3.948 1.00 79.69 125 LEU A N 1
ATOM 1038 C CA . LEU A 1 125 ? 2.256 5.954 -3.987 1.00 79.69 125 LEU A CA 1
ATOM 1039 C C . LEU A 1 125 ? 1.187 6.820 -3.339 1.00 79.69 125 LEU A C 1
ATOM 1041 O O . LEU A 1 125 ? 1.382 7.296 -2.220 1.00 79.69 125 LEU A O 1
ATOM 1045 N N . VAL A 1 126 ? 0.061 6.993 -4.016 1.00 81.62 126 VAL A N 1
ATOM 1046 C CA . VAL A 1 126 ? -1.068 7.790 -3.532 1.00 81.62 126 VAL A CA 1
ATOM 1047 C C . VAL A 1 126 ? -2.318 6.927 -3.607 1.00 81.62 126 VAL A C 1
ATOM 1049 O O . VAL A 1 126 ? -2.754 6.575 -4.700 1.00 81.62 126 VAL A O 1
ATOM 1052 N N . GLY A 1 127 ? -2.873 6.541 -2.458 1.00 81.69 127 GLY A N 1
ATOM 1053 C CA . GLY A 1 127 ? -4.183 5.888 -2.419 1.00 81.69 127 GLY A CA 1
ATOM 1054 C C . GLY A 1 127 ? -5.280 6.890 -2.776 1.00 81.69 127 GLY A C 1
ATOM 1055 O O . GLY A 1 127 ? -5.237 8.019 -2.296 1.00 81.69 127 GLY A O 1
ATOM 1056 N N . LEU A 1 128 ? -6.238 6.495 -3.616 1.00 81.19 128 LEU A N 1
ATOM 1057 C CA . LEU A 1 128 ? -7.344 7.365 -4.034 1.00 81.19 128 LEU A CA 1
ATOM 1058 C C . LEU A 1 128 ? -8.655 7.005 -3.329 1.00 81.19 128 LEU A C 1
ATOM 1060 O O . LEU A 1 128 ? -9.336 7.868 -2.777 1.00 81.19 128 LEU A O 1
ATOM 1064 N N . ASP A 1 129 ? -9.012 5.726 -3.339 1.00 81.94 129 ASP A N 1
ATOM 1065 C CA . ASP A 1 129 ? -10.267 5.206 -2.790 1.00 81.94 129 ASP A CA 1
ATOM 1066 C C . ASP A 1 129 ? -10.069 3.809 -2.197 1.00 81.94 129 ASP A C 1
ATOM 1068 O O . ASP A 1 129 ? -9.025 3.566 -1.604 1.00 81.94 129 ASP A O 1
ATOM 1072 N N . ASP A 1 130 ? -11.063 2.924 -2.270 1.00 80.12 130 ASP A N 1
ATOM 1073 C CA . ASP A 1 130 ? -10.985 1.544 -1.795 1.00 80.12 130 ASP A CA 1
ATOM 1074 C C . ASP A 1 130 ? -10.386 0.587 -2.830 1.00 80.12 130 ASP A C 1
ATOM 1076 O O . ASP A 1 130 ? -10.136 -0.579 -2.522 1.00 80.12 130 ASP A O 1
ATOM 1080 N N . ARG A 1 131 ? -10.185 1.038 -4.069 1.00 84.94 131 ARG A N 1
ATOM 1081 C CA . ARG A 1 131 ? -9.865 0.216 -5.246 1.00 84.94 131 ARG A CA 1
ATOM 1082 C C . ARG A 1 131 ? -8.693 0.746 -6.043 1.00 84.94 131 ARG A C 1
ATOM 1084 O O . ARG A 1 131 ? -8.063 -0.039 -6.738 1.00 84.94 131 ARG A O 1
ATOM 1091 N N . HIS A 1 132 ? -8.374 2.025 -5.919 1.00 85.94 132 HIS A N 1
ATOM 1092 C CA . HIS A 1 132 ? -7.454 2.703 -6.806 1.00 85.94 132 HIS A CA 1
ATOM 1093 C C . HIS A 1 132 ? -6.275 3.321 -6.067 1.00 85.94 132 HIS A C 1
ATOM 1095 O O . HIS A 1 132 ? -6.411 3.912 -4.992 1.00 85.94 132 HIS A O 1
ATOM 1101 N N . ALA A 1 133 ? -5.103 3.232 -6.688 1.00 84.81 133 ALA A N 1
ATOM 1102 C CA . ALA A 1 133 ? -3.919 3.965 -6.266 1.00 84.81 133 ALA A CA 1
ATOM 1103 C C . ALA A 1 133 ? -3.147 4.494 -7.474 1.00 84.81 133 ALA A C 1
ATOM 1105 O O . ALA A 1 133 ? -3.117 3.866 -8.529 1.00 84.81 133 ALA A O 1
ATOM 1106 N N . LEU A 1 134 ? -2.486 5.633 -7.308 1.00 82.88 134 LEU A N 1
ATOM 1107 C CA . LEU A 1 134 ? -1.546 6.174 -8.279 1.00 82.88 134 LEU A CA 1
ATOM 1108 C C . LEU A 1 134 ? -0.122 5.832 -7.866 1.00 82.88 134 LEU A C 1
ATOM 1110 O O . LEU A 1 134 ? 0.244 5.965 -6.697 1.00 82.88 134 LEU A O 1
ATOM 1114 N N . ILE A 1 135 ? 0.689 5.438 -8.839 1.00 79.44 135 ILE A N 1
ATOM 1115 C CA . ILE A 1 135 ? 2.126 5.245 -8.662 1.00 79.44 135 ILE A CA 1
ATOM 1116 C C . ILE A 1 135 ? 2.862 6.200 -9.569 1.00 79.44 135 ILE A C 1
ATOM 1118 O O . ILE A 1 135 ? 2.559 6.296 -10.761 1.00 79.44 135 ILE A O 1
ATOM 1122 N N . PHE A 1 136 ? 3.890 6.811 -9.004 1.00 75.56 136 PHE A N 1
ATOM 1123 C CA . PHE A 1 136 ? 4.765 7.734 -9.682 1.00 75.56 136 PHE A CA 1
ATOM 1124 C C . PHE A 1 136 ? 6.232 7.326 -9.483 1.00 75.56 136 PHE A C 1
ATOM 1126 O O . PHE A 1 136 ? 6.676 7.183 -8.346 1.00 75.56 136 PHE A O 1
ATOM 1133 N N . ASP A 1 137 ? 6.989 7.154 -10.572 1.00 70.19 137 ASP A N 1
ATOM 1134 C CA . ASP A 1 137 ? 8.440 6.855 -10.560 1.00 70.19 137 ASP A CA 1
ATOM 1135 C C . ASP A 1 137 ? 9.263 8.086 -10.973 1.00 70.19 137 ASP A C 1
ATOM 1137 O O . ASP A 1 137 ? 9.126 8.542 -12.105 1.00 70.19 137 ASP A O 1
ATOM 1141 N N . SER A 1 138 ? 10.105 8.644 -10.099 1.00 57.00 138 SER A N 1
ATOM 1142 C CA . SER A 1 138 ? 10.914 9.849 -10.354 1.00 57.00 138 SER A CA 1
ATOM 1143 C C . SER A 1 138 ? 12.303 9.563 -10.920 1.00 57.00 138 SER A C 1
ATOM 1145 O O . SER A 1 138 ? 13.130 10.476 -10.995 1.00 57.00 138 SER A O 1
ATOM 1147 N N . SER A 1 139 ? 12.606 8.320 -11.290 1.00 53.44 139 SER A N 1
ATOM 1148 C CA . SER A 1 139 ? 13.947 7.974 -11.754 1.00 53.44 139 SER A CA 1
ATOM 1149 C C . SER A 1 139 ? 14.373 8.749 -13.027 1.00 53.44 139 SER A C 1
ATOM 1151 O O . SER A 1 139 ? 13.546 9.097 -13.874 1.00 53.44 139 SER A O 1
ATOM 1153 N N . PRO A 1 140 ? 15.666 9.123 -13.154 1.00 46.75 140 PRO A N 1
ATOM 1154 C CA . PRO A 1 140 ? 16.103 10.135 -14.110 1.00 46.75 140 PRO A CA 1
ATOM 1155 C C . PRO A 1 140 ? 16.214 9.591 -15.537 1.00 46.75 140 PRO A C 1
ATOM 1157 O O . PRO A 1 140 ? 17.068 8.769 -15.860 1.00 46.75 140 PRO A O 1
ATOM 1160 N N . GLY A 1 141 ? 15.409 10.155 -16.428 1.00 45.00 141 GLY A N 1
ATOM 1161 C CA . GLY A 1 141 ? 15.704 10.240 -17.857 1.00 45.00 141 GLY A CA 1
ATOM 1162 C C . GLY A 1 141 ? 16.419 11.558 -18.158 1.00 45.00 141 GLY A C 1
ATOM 1163 O O . GLY A 1 141 ? 16.438 12.456 -17.318 1.00 45.00 141 GLY A O 1
ATOM 1164 N N . PRO A 1 142 ? 17.000 11.726 -19.354 1.00 41.50 142 PRO A N 1
ATOM 1165 C CA . PRO A 1 142 ? 17.913 12.826 -19.680 1.00 41.50 142 PRO A CA 1
ATOM 1166 C C . PRO A 1 142 ? 17.250 14.216 -19.821 1.00 41.50 142 PRO A C 1
ATOM 1168 O O . PRO A 1 142 ? 17.741 15.054 -20.574 1.00 41.50 142 PRO A O 1
ATOM 1171 N N . ARG A 1 143 ? 16.132 14.502 -19.144 1.00 40.59 143 ARG A N 1
ATOM 1172 C CA . ARG A 1 143 ? 15.428 15.788 -19.243 1.00 40.59 143 ARG A CA 1
ATOM 1173 C C . ARG A 1 143 ? 15.213 16.402 -17.862 1.00 40.59 143 ARG A C 1
ATOM 1175 O O . ARG A 1 143 ? 14.533 15.842 -17.016 1.00 40.59 143 ARG A O 1
ATOM 1182 N N . LEU A 1 144 ? 15.839 17.562 -17.671 1.00 36.00 144 LEU A N 1
ATOM 1183 C CA . LEU A 1 144 ? 15.738 18.423 -16.496 1.00 36.00 144 LEU A CA 1
ATOM 1184 C C . LEU A 1 144 ? 14.295 18.910 -16.302 1.00 36.00 144 LEU A C 1
ATOM 1186 O O . LEU A 1 144 ? 13.723 19.537 -17.191 1.00 36.00 144 LEU A O 1
ATOM 1190 N N . GLY A 1 145 ? 13.752 18.643 -15.120 1.00 38.66 145 GLY A N 1
ATOM 1191 C CA . GLY A 1 145 ? 12.432 19.066 -14.661 1.00 38.66 145 GLY A CA 1
ATOM 1192 C C . GLY A 1 145 ? 11.850 17.969 -13.779 1.00 38.66 145 GLY A C 1
ATOM 1193 O O . GLY A 1 145 ? 11.975 16.796 -14.110 1.00 38.66 145 GLY A O 1
ATOM 1194 N N . TRP A 1 146 ? 11.291 18.315 -12.624 1.00 42.84 146 TRP A N 1
ATOM 1195 C CA . TRP A 1 146 ? 10.649 17.346 -11.737 1.00 42.84 146 TRP A CA 1
ATOM 1196 C C . TRP A 1 146 ? 9.466 16.687 -12.453 1.00 42.84 146 TRP A C 1
ATOM 1198 O O . TRP A 1 146 ? 8.384 17.259 -12.536 1.00 42.84 146 TRP A O 1
ATOM 1208 N N . PHE A 1 147 ? 9.687 15.495 -13.004 1.00 51.38 147 PHE A N 1
ATOM 1209 C CA . PHE A 1 147 ? 8.672 14.725 -13.704 1.00 51.38 147 PHE A CA 1
ATOM 1210 C C . PHE A 1 147 ? 8.819 13.262 -13.320 1.00 51.38 147 PHE A C 1
ATOM 1212 O O . PHE A 1 147 ? 9.800 12.610 -13.672 1.00 51.38 147 PHE A O 1
ATOM 1219 N N . PHE A 1 148 ? 7.820 12.743 -12.614 1.00 53.59 148 PHE A N 1
ATOM 1220 C CA . PHE A 1 148 ? 7.634 11.306 -12.521 1.00 53.59 148 PHE A CA 1
ATOM 1221 C C . PHE A 1 148 ? 7.398 10.743 -13.932 1.00 53.59 148 PHE A C 1
ATOM 1223 O O . PHE A 1 148 ? 6.508 11.223 -14.643 1.00 53.59 148 PHE A O 1
ATOM 1230 N N . GLN A 1 149 ? 8.226 9.781 -14.339 1.00 55.81 149 GLN A N 1
ATOM 1231 C CA . GLN A 1 149 ? 8.274 9.175 -15.670 1.00 55.81 149 GLN A CA 1
ATOM 1232 C C . GLN A 1 149 ? 7.170 8.155 -15.896 1.00 55.81 149 GLN A C 1
ATOM 1234 O 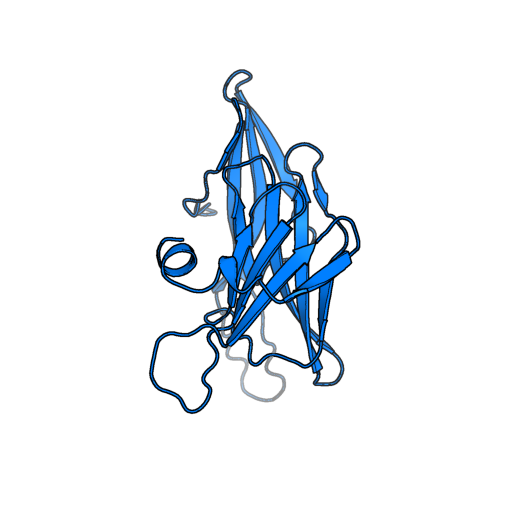O . GLN A 1 149 ? 6.555 8.130 -16.958 1.00 55.81 149 GLN A O 1
ATOM 1239 N N . THR A 1 150 ? 6.936 7.311 -14.896 1.00 60.50 150 THR A N 1
ATOM 1240 C CA . THR A 1 150 ? 5.903 6.281 -14.947 1.00 60.50 150 THR A CA 1
ATOM 1241 C C . THR A 1 150 ? 4.771 6.724 -14.045 1.00 60.50 150 THR A C 1
ATOM 1243 O O . THR A 1 150 ? 4.992 6.908 -12.850 1.00 60.50 150 THR A O 1
ATOM 1246 N N . ARG A 1 151 ? 3.589 6.924 -14.635 1.00 73.94 151 ARG A N 1
ATOM 1247 C CA . ARG A 1 151 ? 2.347 7.277 -13.943 1.00 73.94 151 ARG A CA 1
ATOM 1248 C C . ARG A 1 151 ? 1.342 6.182 -14.226 1.00 73.94 151 ARG A C 1
ATOM 1250 O O . ARG A 1 151 ? 0.877 6.054 -15.359 1.00 73.94 151 ARG A O 1
ATOM 1257 N N . LEU A 1 152 ? 1.051 5.372 -13.221 1.00 77.81 152 LEU A N 1
ATOM 1258 C CA . LEU A 1 152 ? 0.112 4.267 -13.362 1.00 77.81 152 LEU A CA 1
ATOM 1259 C C . LEU A 1 152 ? -1.034 4.442 -12.382 1.00 77.81 152 LEU A C 1
ATOM 1261 O O . LEU A 1 152 ? -0.805 4.660 -11.194 1.00 77.81 152 LEU A O 1
ATOM 1265 N N . LEU A 1 153 ? -2.250 4.305 -12.896 1.00 83.56 153 LEU A N 1
ATOM 1266 C CA . LEU A 1 153 ? -3.427 4.013 -12.102 1.00 83.56 153 LEU A CA 1
ATOM 1267 C C . LEU A 1 153 ? -3.474 2.504 -11.883 1.00 83.56 153 LEU A C 1
ATOM 1269 O O . LEU A 1 153 ? -3.415 1.721 -12.828 1.00 83.56 153 LEU A O 1
ATOM 1273 N N . VAL A 1 154 ? -3.553 2.102 -10.630 1.00 85.75 154 VAL A N 1
ATOM 1274 C CA . VAL A 1 154 ? -3.679 0.715 -10.203 1.00 85.75 154 VAL A CA 1
ATOM 1275 C C . VAL A 1 154 ? -5.117 0.466 -9.820 1.00 85.75 154 VAL A C 1
ATOM 1277 O O . VAL A 1 154 ? -5.630 1.211 -8.993 1.00 85.75 154 VAL A O 1
ATOM 1280 N N . ASP A 1 155 ? -5.726 -0.576 -10.376 1.00 88.00 155 ASP A N 1
ATOM 1281 C CA . ASP A 1 155 ? -7.059 -1.041 -10.002 1.00 88.00 155 ASP A CA 1
ATOM 1282 C C . ASP A 1 155 ? -6.948 -2.415 -9.326 1.00 88.00 155 ASP A C 1
ATOM 1284 O O . ASP A 1 155 ? -6.551 -3.419 -9.923 1.00 88.00 155 ASP A O 1
ATOM 1288 N N . PHE A 1 156 ? -7.257 -2.445 -8.032 1.00 86.94 156 PHE A N 1
ATOM 1289 C CA . PHE A 1 156 ? -7.208 -3.647 -7.205 1.00 86.94 156 PHE A CA 1
ATOM 1290 C C . PHE A 1 156 ? -8.417 -4.573 -7.398 1.00 86.94 156 PHE A C 1
ATOM 1292 O O . PHE A 1 156 ? -8.365 -5.702 -6.909 1.00 86.94 156 PHE A O 1
ATOM 1299 N N . ASP A 1 157 ? -9.486 -4.131 -8.067 1.00 86.38 157 ASP A N 1
ATOM 1300 C CA . ASP A 1 157 ? -10.668 -4.957 -8.346 1.00 86.38 157 ASP A CA 1
ATOM 1301 C C . ASP A 1 157 ? -10.381 -5.951 -9.481 1.00 86.38 157 ASP A C 1
ATOM 1303 O O . ASP A 1 157 ? -10.695 -7.138 -9.379 1.00 86.38 157 ASP A O 1
ATOM 1307 N N . ASP A 1 158 ? -9.709 -5.494 -10.542 1.00 84.88 158 ASP A N 1
ATOM 1308 C CA . ASP A 1 158 ? -9.361 -6.323 -11.703 1.00 84.88 158 ASP A CA 1
ATOM 1309 C C . ASP A 1 158 ? -7.887 -6.772 -11.748 1.00 84.88 158 ASP A C 1
ATOM 1311 O O . ASP A 1 158 ? -7.514 -7.623 -12.568 1.00 84.88 158 ASP A O 1
ATOM 1315 N N . GLY A 1 159 ? -7.053 -6.240 -10.848 1.00 83.50 159 GLY A N 1
ATOM 1316 C CA . GLY A 1 159 ? -5.645 -6.597 -10.716 1.00 83.50 159 GLY A CA 1
ATOM 1317 C C . GLY A 1 159 ? -4.752 -6.008 -11.809 1.00 83.50 159 GLY A C 1
ATOM 1318 O O . GLY A 1 159 ? -3.704 -6.592 -12.105 1.00 83.50 159 GLY A O 1
ATOM 1319 N N . ARG A 1 160 ? -5.160 -4.906 -12.450 1.00 83.44 160 ARG A N 1
ATOM 1320 C CA . ARG A 1 160 ? -4.459 -4.314 -13.598 1.00 83.44 160 ARG A CA 1
ATOM 1321 C C . ARG A 1 160 ? -3.919 -2.921 -13.311 1.00 83.44 160 ARG A C 1
ATOM 1323 O O . ARG A 1 160 ? -4.234 -2.265 -12.320 1.00 83.44 160 ARG A O 1
ATOM 1330 N N . THR A 1 161 ? -3.054 -2.480 -14.218 1.00 83.31 161 THR A N 1
ATOM 1331 C CA . THR A 1 161 ? -2.549 -1.114 -14.261 1.00 83.31 161 THR A CA 1
ATOM 1332 C C . THR A 1 161 ? -2.958 -0.443 -15.563 1.00 83.31 161 THR A C 1
ATOM 1334 O O . THR A 1 161 ? -3.011 -1.066 -16.626 1.00 83.31 161 THR A O 1
ATOM 1337 N N . TYR A 1 162 ? -3.230 0.850 -15.466 1.00 81.75 162 TYR A N 1
ATOM 1338 C CA . TYR A 1 162 ? -3.660 1.709 -16.552 1.00 81.75 162 TYR A CA 1
ATOM 1339 C C . TYR A 1 162 ? -2.743 2.931 -16.622 1.00 81.75 162 TYR A C 1
ATOM 1341 O O . TYR A 1 162 ? -2.259 3.391 -15.583 1.00 81.75 162 TYR A O 1
ATOM 1349 N N . PRO A 1 163 ? -2.486 3.486 -17.818 1.00 75.75 163 PRO A N 1
ATOM 1350 C CA . PRO A 1 163 ? -1.889 4.811 -17.900 1.00 75.75 163 PRO A CA 1
ATOM 1351 C C . PRO A 1 163 ? -2.802 5.816 -17.188 1.00 75.75 163 PRO A C 1
ATOM 1353 O O . PRO A 1 163 ? -4.028 5.719 -17.281 1.00 75.75 163 PRO A O 1
ATOM 1356 N N . VAL A 1 164 ? -2.215 6.771 -16.468 1.00 71.38 164 VAL A N 1
ATOM 1357 C CA . VAL A 1 164 ? -2.999 7.862 -15.877 1.00 71.38 164 VAL A CA 1
ATOM 1358 C C . VAL A 1 164 ? -3.642 8.682 -17.010 1.00 71.38 164 VAL A C 1
ATOM 1360 O O . VAL A 1 164 ? -2.931 9.033 -17.952 1.00 71.38 164 VAL A O 1
ATOM 1363 N N . PRO A 1 165 ? -4.960 8.961 -16.959 1.00 64.31 165 PRO A N 1
ATOM 1364 C CA . PRO A 1 165 ? -5.645 9.768 -17.968 1.00 64.31 165 PRO A CA 1
ATOM 1365 C C . PRO A 1 165 ? -4.985 11.134 -18.196 1.00 64.31 165 PRO A C 1
ATOM 1367 O O . PRO A 1 165 ? -4.647 11.820 -17.233 1.00 64.31 165 PRO A O 1
ATOM 1370 N N . GLU A 1 166 ? -4.888 11.561 -19.457 1.00 60.97 166 GLU A N 1
ATOM 1371 C CA . GLU A 1 166 ? -4.311 12.863 -19.845 1.00 60.97 166 GLU A CA 1
ATOM 1372 C C . GLU A 1 166 ? -5.076 14.056 -19.236 1.00 60.97 166 GLU A C 1
ATOM 1374 O O . GLU A 1 166 ? -4.501 15.111 -19.004 1.00 60.97 166 GLU A O 1
ATOM 1379 N N . ASP A 1 167 ? -6.356 13.897 -18.887 1.00 56.22 167 ASP A N 1
ATOM 1380 C CA . ASP A 1 167 ? -7.143 14.950 -18.218 1.00 56.22 167 ASP A CA 1
ATOM 1381 C C . ASP A 1 167 ? -6.751 15.160 -16.740 1.00 56.22 167 ASP A C 1
ATOM 1383 O O . ASP A 1 167 ? -7.091 16.178 -16.133 1.00 56.22 167 ASP A O 1
ATOM 1387 N N . LEU A 1 168 ? -6.027 14.202 -16.148 1.00 55.59 168 LEU A N 1
ATOM 1388 C CA . LEU A 1 168 ? -5.347 14.365 -14.861 1.00 55.59 168 LEU A CA 1
ATOM 1389 C C . LEU A 1 168 ? -3.919 14.909 -15.039 1.00 55.59 168 LEU A C 1
ATOM 1391 O O . LEU A 1 168 ? -3.289 15.269 -14.042 1.00 55.59 168 LEU A O 1
ATOM 1395 N N . ASP A 1 169 ? -3.408 15.021 -16.272 1.00 45.47 169 ASP A N 1
ATOM 1396 C CA . ASP A 1 169 ? -2.095 15.608 -16.527 1.00 45.47 169 ASP A CA 1
ATOM 1397 C C . ASP A 1 169 ? -2.131 17.138 -16.392 1.00 45.47 169 ASP A C 1
ATOM 1399 O O . ASP A 1 169 ? -2.897 17.851 -17.038 1.00 45.47 169 ASP A O 1
ATOM 1403 N N . GLY A 1 170 ? -1.239 17.662 -15.544 1.00 58.03 170 GLY A N 1
ATOM 1404 C CA . GLY A 1 170 ? -1.032 19.096 -15.340 1.00 58.03 170 GLY A CA 1
ATOM 1405 C C . GLY A 1 170 ? -1.144 19.531 -13.877 1.00 58.03 170 GLY A C 1
ATOM 1406 O O . GLY A 1 170 ? -0.755 18.807 -12.960 1.00 58.03 170 GLY A O 1
ATOM 1407 N N . ASP A 1 171 ? -1.666 20.745 -13.679 1.00 44.62 171 ASP A N 1
ATOM 1408 C CA . ASP A 1 171 ? -1.757 21.485 -12.405 1.00 44.62 171 ASP A CA 1
ATOM 1409 C C . ASP A 1 171 ? -2.515 20.719 -11.296 1.00 44.62 171 ASP A C 1
ATOM 1411 O O . ASP A 1 171 ? -2.325 20.987 -10.115 1.00 44.62 171 ASP A O 1
ATOM 1415 N N . SER A 1 172 ? -3.348 19.740 -11.664 1.00 45.09 172 SER A N 1
ATOM 1416 C CA . SER A 1 172 ? -4.129 18.902 -10.741 1.00 45.09 172 SER A CA 1
ATOM 1417 C C . SER A 1 172 ? -3.280 17.871 -9.989 1.00 45.09 172 SER A C 1
ATOM 1419 O O . SER A 1 172 ? -3.523 17.636 -8.810 1.00 45.09 172 SER A O 1
ATOM 1421 N N . LEU A 1 173 ? -2.259 17.293 -10.635 1.00 48.56 173 LEU A N 1
ATOM 1422 C CA . LEU A 1 173 ? -1.323 16.355 -9.999 1.00 48.56 173 LEU A CA 1
ATOM 1423 C C . LEU A 1 173 ? -0.183 17.066 -9.265 1.00 48.56 173 LEU A C 1
ATOM 1425 O O . LEU A 1 173 ? 0.351 16.519 -8.314 1.00 48.56 173 LEU A O 1
ATOM 1429 N N . ALA A 1 174 ? 0.178 18.285 -9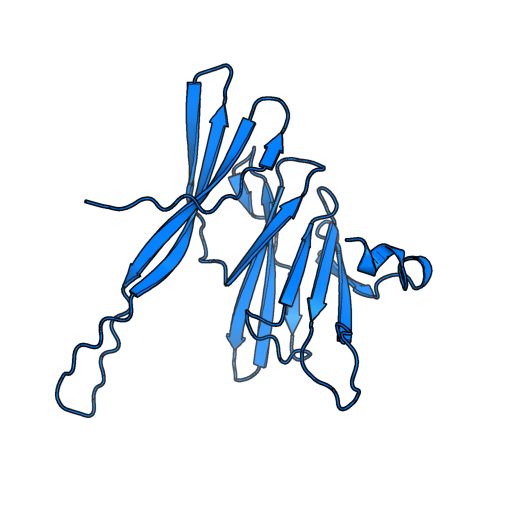.676 1.00 43.09 174 ALA A N 1
ATOM 1430 C CA . ALA A 1 174 ? 1.155 19.112 -8.959 1.00 43.09 174 ALA A CA 1
ATOM 1431 C C . ALA A 1 174 ? 0.604 19.704 -7.643 1.00 43.09 174 ALA A C 1
ATOM 1433 O O . ALA A 1 174 ? 1.369 20.241 -6.843 1.00 43.09 174 ALA A O 1
ATOM 1434 N N . ARG A 1 175 ? -0.724 19.656 -7.455 1.00 37.59 175 ARG A N 1
ATOM 1435 C CA . ARG A 1 175 ? -1.437 20.084 -6.239 1.00 37.59 175 ARG A CA 1
ATOM 1436 C C . ARG A 1 175 ? -1.712 18.943 -5.250 1.00 37.59 175 ARG A C 1
ATOM 1438 O O . ARG A 1 175 ? -2.113 19.250 -4.129 1.00 37.59 175 ARG A O 1
ATOM 1445 N N . LEU A 1 176 ? -1.543 17.688 -5.675 1.00 39.88 176 LEU A N 1
ATOM 1446 C CA . LEU A 1 176 ? -1.513 16.495 -4.818 1.00 39.88 176 LEU A CA 1
ATOM 1447 C C . LEU A 1 176 ? -0.119 16.342 -4.197 1.00 39.88 176 LEU A C 1
ATOM 1449 O O . LEU A 1 176 ? -0.057 15.914 -3.025 1.00 39.88 176 LEU A O 1
#

Sequence (176 aa):
MTYINFHPFASFYENLFIFLKRESMHEFQDNKNRIPLIIRTIFYGYTSILLIDSQKGEIIQFPLRRVPNFVSTTETGPWFYYGIFRINNNIKNLHIYCFDCLTGEDRTAIVIEGTCTFGVLDTLLVGLDDRHALIFDSSPGPRLGWFFQTRLLVDFDDGRTYPVPEDLDGDSLARL

pLDDT: mean 70.31, std 17.63, range [27.38, 90.44]

Radius of gyration: 18.35 Å; chains: 1; bounding box: 53×36×46 Å

Organism: NCBI:txid1906605

Foldseek 3Di:
DWDFDWDPPWADDDQKTKTFTKGWDWDFDPPVPDDPPRPTDTDIWGFWIWIARNVVRDIDIQGDPDTFLDWEDENAHQKIKGWDWDQDPNKIKIWIWIARNVVSDIAHTQIDIRDAPDDSVQWDWYDYYNFWIWIFGQDDDPDDDRGRPAIWIAGRVVSDIDGDDCVCPDPNVVVD

Secondary structure (DSSP, 8-state):
----EEEEEEEEETTEEEEEEEEEEEEE---TTSS----EEEEEEEEEEEEEETTTTEEEEEE-SS--SEEEE-SSSSEEEEEEEEEETTEEEEEEEEEETTT--BPPPEEEES-----TTSEEEEE-SSSEEEEEE-PPPS--S---SEEEEEETTTTEEEEPPGGGSSTTTTT-